Protein AF-A0AAD4BJW8-F1 (afdb_monomer)

InterPro domains:
  IPR045341 Domain of unknown function DUF6532 [PF20149] (2-154)

Solvent-accessible surface area (backbone atoms only — not comparable to full-atom values): 9128 Å² total; per-residue (Å²): 141,92,82,58,69,72,61,51,54,52,51,50,36,55,51,27,40,61,48,50,34,72,73,75,63,59,58,52,63,81,77,54,82,77,60,56,73,70,55,37,53,54,41,24,55,50,30,29,53,47,37,52,56,32,55,50,90,49,27,56,36,19,50,41,61,90,49,81,81,53,79,91,24,71,77,49,20,62,66,54,57,50,51,50,34,64,76,29,50,67,49,88,81,22,60,48,59,74,43,42,77,79,53,55,77,72,49,63,64,57,55,15,48,42,53,34,30,43,50,54,34,45,54,23,29,56,80,13,44,83,47,91,70,79,88,47,65,76,66,51,47,54,48,25,53,49,41,38,52,54,48,52,54,48,50,59,51,50,63,67,70,71,110

pLDDT: mean 84.64, std 11.82, range [38.78, 96.56]

Sequence (163 aa):
VKACVPQLQGQVKTLACEKVKSAYGFMDPQESGDGGPHRQVNMVEANQTLVEALKHKSTFAYLDPRDRSIPNSMYRNPLILKLIKTVWFCDMHADGVRFTRYFSPFLVQVVAFMLMAIECAIDEWSTGTLKKHNFEGKRYSTVYARHLKDLKLWTAFSEQYAR

Structure (mmCIF, N/CA/C/O backbone):
data_AF-A0AAD4BJW8-F1
#
_entry.id   AF-A0AAD4BJW8-F1
#
loop_
_atom_site.group_PDB
_atom_site.id
_atom_site.type_symbol
_atom_site.label_atom_id
_atom_site.label_alt_id
_atom_site.label_comp_id
_atom_site.label_asym_id
_atom_site.label_entity_id
_atom_site.label_seq_id
_atom_site.pdbx_PDB_ins_code
_atom_site.Cartn_x
_atom_site.Cartn_y
_atom_site.Cartn_z
_atom_site.occupancy
_atom_site.B_iso_or_equiv
_atom_site.auth_seq_id
_atom_site.auth_comp_id
_atom_site.auth_asym_id
_atom_site.auth_atom_id
_atom_site.pdbx_PDB_model_num
ATOM 1 N N . VAL A 1 1 ? -1.208 -24.590 -18.560 1.00 40.25 1 VAL A N 1
ATOM 2 C CA . VAL A 1 1 ? -0.806 -23.890 -17.316 1.00 40.25 1 VAL A CA 1
ATOM 3 C C . VAL A 1 1 ? -2.031 -23.183 -16.751 1.00 40.25 1 VAL A C 1
ATOM 5 O O . VAL A 1 1 ? -2.405 -22.135 -17.254 1.00 40.25 1 VAL A O 1
ATOM 8 N N . LYS A 1 2 ? -2.752 -23.818 -15.821 1.00 38.78 2 LYS A N 1
ATOM 9 C CA . LYS A 1 2 ? -4.054 -23.341 -15.315 1.00 38.78 2 LYS A CA 1
ATOM 10 C C . LYS A 1 2 ? -4.104 -23.488 -13.788 1.00 38.78 2 LYS A C 1
ATOM 12 O O . LYS A 1 2 ? -4.954 -24.172 -13.247 1.00 38.78 2 LYS A O 1
ATOM 17 N N . ALA A 1 3 ? -3.121 -22.901 -13.117 1.00 45.25 3 ALA A N 1
ATOM 18 C CA . ALA A 1 3 ? -3.055 -22.736 -11.666 1.00 45.25 3 ALA A CA 1
ATOM 19 C C . ALA A 1 3 ? -2.043 -21.612 -11.405 1.00 45.25 3 ALA A C 1
ATOM 21 O O . ALA A 1 3 ? -0.902 -21.783 -11.817 1.00 45.25 3 ALA A O 1
ATOM 22 N N . CYS A 1 4 ? -2.459 -20.458 -10.861 1.00 50.41 4 CYS A N 1
ATOM 23 C CA . CYS A 1 4 ? -1.555 -19.523 -10.153 1.00 50.41 4 CYS A CA 1
ATOM 24 C C . CYS A 1 4 ? -2.232 -18.224 -9.685 1.00 50.41 4 CYS A C 1
ATOM 26 O O . CYS A 1 4 ? -1.846 -17.674 -8.659 1.00 50.41 4 CYS A O 1
ATOM 28 N N . VAL A 1 5 ? -3.214 -17.686 -10.421 1.00 53.59 5 VAL A N 1
ATOM 29 C CA . VAL A 1 5 ? -3.680 -16.303 -10.169 1.00 53.59 5 VAL A CA 1
ATOM 30 C C . VAL A 1 5 ? -4.412 -16.142 -8.823 1.00 53.59 5 VAL A C 1
ATOM 32 O O . VAL A 1 5 ? -4.059 -15.222 -8.084 1.00 53.59 5 VAL A O 1
ATOM 35 N N . PRO A 1 6 ? -5.357 -17.027 -8.435 1.00 57.84 6 PRO A N 1
ATOM 36 C CA . PRO A 1 6 ? -6.040 -16.902 -7.145 1.00 57.84 6 PRO A CA 1
ATOM 37 C C . PRO A 1 6 ? -5.114 -17.170 -5.950 1.00 57.84 6 PRO A C 1
ATOM 39 O O . PRO A 1 6 ? -5.231 -16.496 -4.928 1.00 57.84 6 PRO A O 1
ATOM 42 N N . GLN A 1 7 ? -4.167 -18.115 -6.077 1.00 70.44 7 GLN A N 1
ATOM 43 C CA . GLN A 1 7 ? -3.215 -18.425 -5.002 1.00 70.44 7 GLN A CA 1
ATOM 44 C C . GLN A 1 7 ? -2.284 -17.244 -4.716 1.00 70.44 7 GLN A C 1
ATOM 46 O O . GLN A 1 7 ? -2.124 -16.853 -3.562 1.00 70.44 7 GLN A O 1
ATOM 51 N N . LEU A 1 8 ? -1.723 -16.636 -5.763 1.00 76.69 8 LEU A N 1
ATOM 52 C CA . LEU A 1 8 ? -0.804 -15.510 -5.635 1.00 76.69 8 LEU A CA 1
ATOM 53 C C . LEU A 1 8 ? -1.488 -14.271 -5.037 1.00 76.69 8 LEU A C 1
ATOM 55 O O . LEU A 1 8 ? -0.936 -13.624 -4.151 1.00 76.69 8 LEU A O 1
ATOM 59 N N . GLN A 1 9 ? -2.708 -13.952 -5.483 1.00 76.62 9 GLN A N 1
ATOM 60 C CA . GLN A 1 9 ? -3.486 -12.835 -4.933 1.00 76.62 9 GLN A CA 1
ATOM 61 C C . GLN A 1 9 ? -3.790 -13.033 -3.445 1.00 76.62 9 GLN A C 1
ATOM 63 O O . GLN A 1 9 ? -3.610 -12.106 -2.655 1.00 76.62 9 GLN A O 1
ATOM 68 N N . GLY A 1 10 ? -4.190 -14.247 -3.056 1.00 80.50 10 GLY A N 1
ATOM 69 C CA . GLY A 1 10 ? -4.414 -14.598 -1.655 1.00 80.50 10 GLY A CA 1
ATOM 70 C C . GLY A 1 10 ? -3.149 -14.458 -0.807 1.00 80.50 10 GLY A C 1
ATOM 71 O O . GLY A 1 10 ? -3.181 -13.801 0.230 1.00 80.50 10 GLY A O 1
ATOM 72 N N . GLN A 1 11 ? -2.021 -15.005 -1.272 1.00 84.25 11 GLN A N 1
ATOM 73 C CA . GLN A 1 11 ? -0.731 -14.920 -0.576 1.00 84.25 11 GLN A CA 1
ATOM 74 C C . GLN A 1 11 ? -0.276 -13.474 -0.367 1.00 84.25 11 GLN A C 1
ATOM 76 O O . GLN A 1 11 ? 0.059 -13.080 0.750 1.00 84.25 11 GLN A O 1
ATOM 81 N N . VAL A 1 12 ? -0.297 -12.671 -1.431 1.00 87.94 12 VAL A N 1
ATOM 82 C CA . VAL A 1 12 ? 0.147 -11.272 -1.396 1.00 87.94 12 VAL A CA 1
ATOM 83 C C . VAL A 1 12 ? -0.729 -10.456 -0.456 1.00 87.94 12 VAL A C 1
ATOM 85 O O . VAL A 1 12 ? -0.213 -9.665 0.329 1.00 87.94 12 VAL A O 1
ATOM 88 N N . LYS A 1 13 ? -2.045 -10.684 -0.483 1.00 86.88 13 LYS A N 1
ATOM 89 C CA . LYS A 1 13 ? -2.972 -10.027 0.433 1.00 86.88 13 LYS A CA 1
ATOM 90 C C . LYS A 1 13 ? -2.689 -10.405 1.887 1.00 86.88 13 LYS A C 1
ATOM 92 O O . LYS A 1 13 ? -2.565 -9.510 2.718 1.00 86.88 13 LYS A O 1
ATOM 97 N N . THR A 1 14 ? -2.566 -11.696 2.200 1.00 88.00 14 THR A N 1
ATOM 98 C CA . THR A 1 14 ? -2.281 -12.156 3.569 1.00 88.00 14 THR A CA 1
ATOM 99 C C . THR A 1 14 ? -0.990 -11.536 4.100 1.00 88.00 14 THR A C 1
ATOM 101 O O . THR A 1 14 ? -0.981 -10.997 5.206 1.00 88.00 14 THR A O 1
ATOM 104 N N . LEU A 1 15 ? 0.068 -11.524 3.284 1.00 90.06 15 LEU A N 1
ATOM 105 C CA . LEU A 1 15 ? 1.332 -10.874 3.627 1.00 90.06 15 LEU A CA 1
ATOM 106 C C . LEU A 1 15 ? 1.166 -9.363 3.825 1.00 90.06 15 LEU A C 1
ATOM 108 O O . LEU A 1 15 ? 1.684 -8.815 4.794 1.00 90.06 15 LEU A O 1
ATOM 112 N N . ALA A 1 16 ? 0.434 -8.678 2.943 1.00 91.50 16 ALA A N 1
ATOM 113 C CA . ALA A 1 16 ? 0.178 -7.248 3.083 1.00 91.50 16 ALA A CA 1
ATOM 114 C C . ALA A 1 16 ? -0.553 -6.937 4.395 1.00 91.50 16 ALA A C 1
ATOM 116 O O . ALA A 1 16 ? -0.109 -6.055 5.123 1.00 91.50 16 ALA A O 1
ATOM 117 N N . CYS A 1 17 ? -1.595 -7.695 4.746 1.00 89.94 17 CYS A N 1
ATOM 118 C CA . CYS A 1 17 ? -2.352 -7.511 5.990 1.00 89.94 17 CYS A CA 1
ATOM 119 C C . CYS A 1 17 ? -1.459 -7.665 7.228 1.00 89.94 17 CYS A C 1
ATOM 121 O O . CYS A 1 17 ? -1.490 -6.819 8.123 1.00 89.94 17 CYS A O 1
ATOM 123 N N . GLU A 1 18 ? -0.610 -8.697 7.246 1.00 88.88 18 GLU A N 1
ATOM 124 C CA . GLU A 1 18 ? 0.359 -8.920 8.323 1.00 88.88 18 GLU A CA 1
ATOM 125 C C . GLU A 1 18 ? 1.340 -7.741 8.452 1.00 88.88 18 GLU A C 1
ATOM 127 O O . GLU A 1 18 ? 1.555 -7.210 9.544 1.00 88.88 18 GLU A O 1
ATOM 132 N N . LYS A 1 19 ? 1.930 -7.291 7.335 1.00 90.94 19 LYS A N 1
ATOM 133 C CA . LYS A 1 19 ? 2.949 -6.232 7.373 1.00 90.94 19 LYS A CA 1
ATOM 134 C C . LYS A 1 19 ? 2.356 -4.853 7.667 1.00 90.94 19 LYS A C 1
ATOM 136 O O . 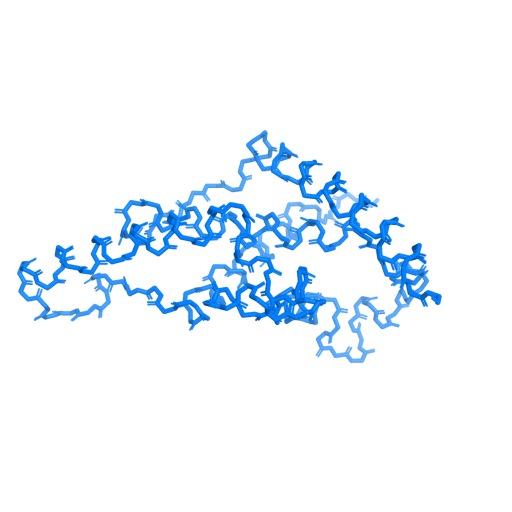LYS A 1 19 ? 2.958 -4.120 8.449 1.00 90.94 19 LYS A O 1
ATOM 141 N N . VAL A 1 20 ? 1.198 -4.513 7.098 1.00 93.69 20 VAL A N 1
ATOM 142 C CA . VAL A 1 20 ? 0.514 -3.214 7.259 1.00 93.69 20 VAL A CA 1
ATOM 143 C C . VAL A 1 20 ? 0.193 -2.930 8.721 1.00 93.69 20 VAL A C 1
ATOM 145 O O . VAL A 1 20 ? 0.456 -1.821 9.185 1.00 93.69 20 VAL A O 1
ATOM 148 N N . LYS A 1 21 ? -0.280 -3.940 9.466 1.00 91.69 21 LYS A N 1
ATOM 149 C CA . LYS A 1 21 ? -0.554 -3.806 10.901 1.00 91.69 21 LYS A CA 1
ATOM 150 C C . LYS A 1 21 ? 0.673 -3.296 11.659 1.00 91.69 21 LYS A C 1
ATOM 152 O O . LYS A 1 21 ? 0.622 -2.243 12.288 1.00 91.69 21 LYS A O 1
ATOM 157 N N . SER A 1 22 ? 1.794 -4.010 11.528 1.00 89.69 22 SER A N 1
ATOM 158 C CA . SER A 1 22 ? 3.051 -3.660 12.204 1.00 89.69 22 SER A CA 1
ATOM 159 C C . SER A 1 22 ? 3.685 -2.359 11.701 1.00 89.69 22 SER A C 1
ATOM 161 O O . SER A 1 22 ? 4.270 -1.621 12.486 1.00 89.69 22 SER A O 1
ATOM 163 N N . ALA A 1 23 ? 3.580 -2.066 10.402 1.00 91.38 23 ALA A N 1
ATOM 164 C CA . ALA A 1 23 ? 4.295 -0.956 9.781 1.00 91.38 23 ALA A CA 1
ATOM 165 C C . ALA A 1 23 ? 3.665 0.405 10.076 1.00 91.38 23 ALA A C 1
ATOM 167 O O . ALA A 1 23 ? 4.386 1.392 10.200 1.00 91.38 23 ALA A O 1
ATOM 168 N N . TYR A 1 24 ? 2.337 0.464 10.186 1.00 91.69 24 TYR A N 1
ATOM 169 C CA . TYR A 1 24 ? 1.627 1.713 10.461 1.00 91.69 24 TYR A CA 1
ATOM 170 C C . TYR A 1 24 ? 1.138 1.827 11.907 1.00 91.69 24 TYR A C 1
ATOM 172 O O . TYR A 1 24 ? 0.800 2.927 12.337 1.00 91.69 24 TYR A O 1
ATOM 180 N N . GLY A 1 25 ? 1.178 0.733 12.675 1.00 90.62 25 GLY A N 1
ATOM 181 C CA . GLY A 1 25 ? 0.818 0.725 14.092 1.00 90.62 25 GLY A CA 1
ATOM 182 C C . GLY A 1 25 ? -0.679 0.557 14.347 1.00 90.62 25 GLY A C 1
ATOM 183 O O . GLY A 1 25 ? -1.184 1.096 15.328 1.00 90.62 25 GLY A O 1
ATOM 184 N N . PHE A 1 26 ? -1.387 -0.176 13.482 1.00 91.56 26 PHE A N 1
ATOM 185 C CA . PHE A 1 26 ? -2.784 -0.529 13.737 1.00 91.56 26 PHE A CA 1
ATOM 186 C C . PHE A 1 26 ? -2.894 -1.386 14.998 1.00 91.56 26 PHE A C 1
ATOM 188 O O . PHE A 1 26 ? -2.173 -2.376 15.159 1.00 91.56 26 PHE A O 1
ATOM 195 N N . MET A 1 27 ? -3.820 -1.020 15.877 1.00 89.00 27 MET A N 1
ATOM 196 C CA . MET A 1 27 ? -4.059 -1.723 17.136 1.00 89.00 27 MET A CA 1
ATOM 197 C C . MET A 1 27 ? -5.366 -2.495 17.051 1.00 89.00 27 MET A C 1
ATOM 199 O O . MET A 1 27 ? -6.387 -1.915 16.704 1.00 89.00 27 MET A O 1
ATOM 203 N N . ASP A 1 28 ? -5.355 -3.788 17.372 1.00 84.81 28 ASP A N 1
ATOM 204 C CA . ASP A 1 28 ? -6.591 -4.564 17.435 1.00 84.81 28 ASP A CA 1
ATOM 205 C C . ASP A 1 28 ? -7.178 -4.490 18.857 1.00 84.81 28 ASP A C 1
ATOM 207 O O . ASP A 1 28 ? -6.541 -4.977 19.805 1.00 84.81 28 ASP A O 1
ATOM 211 N N . PRO A 1 29 ? -8.375 -3.897 19.045 1.00 76.88 29 PRO A N 1
ATOM 212 C CA . PRO A 1 29 ? -9.035 -3.874 20.346 1.00 76.88 29 PRO A CA 1
ATOM 213 C C . PRO A 1 29 ? -9.283 -5.281 20.906 1.00 76.88 29 PRO A C 1
ATOM 215 O O . PRO A 1 29 ? -9.300 -5.445 22.124 1.00 76.88 29 PRO A O 1
ATOM 218 N N . GLN A 1 30 ? -9.429 -6.297 20.042 1.00 71.62 30 GLN A N 1
ATOM 219 C CA . GLN A 1 30 ? -9.683 -7.682 20.454 1.00 71.62 30 GLN A CA 1
ATOM 220 C C . GLN A 1 30 ? -8.438 -8.384 21.010 1.00 71.62 30 GLN A C 1
ATOM 222 O O . GLN A 1 30 ? -8.558 -9.232 21.889 1.00 71.62 30 GLN A O 1
ATOM 227 N N . GLU A 1 31 ? -7.239 -8.019 20.551 1.00 72.38 31 GLU A N 1
ATOM 228 C CA . GLU A 1 31 ? -5.982 -8.580 21.073 1.00 72.38 31 GLU A CA 1
ATOM 229 C C . GLU A 1 31 ? -5.567 -7.955 22.407 1.00 72.38 31 GLU A C 1
ATOM 231 O O . GLU A 1 31 ? -4.755 -8.514 23.139 1.00 72.38 31 GLU A O 1
ATOM 236 N N . SER A 1 32 ? -6.120 -6.787 22.736 1.00 64.00 32 SER A N 1
ATOM 237 C CA . SER A 1 32 ? -5.677 -5.986 23.877 1.00 64.00 32 SER A CA 1
ATOM 238 C C . SER A 1 32 ? -6.225 -6.454 25.231 1.00 64.00 32 SER A C 1
ATOM 240 O O . SER A 1 32 ? -5.889 -5.827 26.232 1.00 64.00 32 SER A O 1
ATOM 242 N N . GLY A 1 33 ? -7.027 -7.530 25.262 1.00 56.69 33 GLY A N 1
ATOM 243 C CA . GLY A 1 33 ? -7.354 -8.397 26.410 1.00 56.69 33 GLY A CA 1
ATOM 244 C C . GLY A 1 33 ? -8.068 -7.796 27.629 1.00 56.69 33 GLY A C 1
ATOM 245 O O . GLY A 1 33 ? -8.806 -8.510 28.294 1.00 56.69 33 GLY A O 1
ATOM 246 N N . ASP A 1 34 ? -7.865 -6.516 27.938 1.00 58.00 34 ASP A N 1
ATOM 247 C CA . ASP A 1 34 ? -8.189 -5.939 29.249 1.00 58.00 34 ASP A CA 1
ATOM 248 C C . ASP A 1 34 ? -8.332 -4.399 29.206 1.00 58.00 34 ASP A C 1
ATOM 250 O O . ASP A 1 34 ? -8.237 -3.679 30.199 1.00 58.00 34 ASP A O 1
ATOM 254 N N . GLY A 1 35 ? -8.511 -3.834 28.009 1.00 61.28 35 GLY A N 1
ATOM 255 C CA . GLY A 1 35 ? -8.785 -2.410 27.849 1.00 61.28 35 GLY A CA 1
ATOM 256 C C . GLY A 1 35 ? -10.253 -2.123 28.136 1.00 61.28 35 GLY A C 1
ATOM 257 O O . GLY A 1 35 ? -11.106 -2.528 27.347 1.00 61.28 35 GLY A O 1
ATOM 258 N N . GLY A 1 36 ? -10.555 -1.403 29.221 1.00 73.44 36 GLY A N 1
ATOM 259 C CA . GLY A 1 36 ? -11.915 -0.928 29.500 1.00 73.44 36 GLY A CA 1
ATOM 260 C C . GLY A 1 36 ? -12.549 -0.190 28.300 1.00 73.44 36 GLY A C 1
ATOM 261 O O . GLY A 1 36 ? -11.824 0.260 27.406 1.00 73.44 36 GLY A O 1
ATOM 262 N N . PRO A 1 37 ? -13.885 -0.018 28.266 1.00 77.38 37 PRO A N 1
ATOM 263 C CA . PRO A 1 37 ? -14.634 0.413 27.075 1.00 77.38 37 PRO A CA 1
ATOM 264 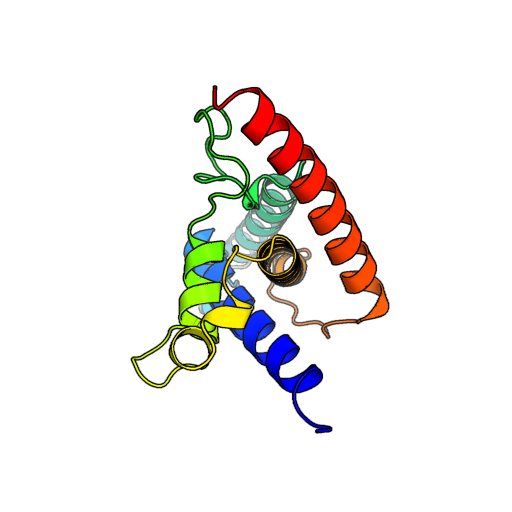C C . PRO A 1 37 ? -14.070 1.667 26.395 1.00 77.38 37 PRO A C 1
ATOM 266 O O . PRO A 1 37 ? -13.982 1.742 25.173 1.00 77.38 37 PRO A O 1
ATOM 269 N N . HIS A 1 38 ? -13.608 2.628 27.196 1.00 79.56 38 HIS A N 1
ATOM 270 C CA . HIS A 1 38 ? -13.037 3.881 26.713 1.00 79.56 38 HIS A CA 1
ATOM 271 C C . HIS A 1 38 ? -11.741 3.688 25.903 1.00 79.56 38 HIS A C 1
ATOM 273 O O . HIS A 1 38 ? -11.542 4.337 24.881 1.00 79.56 38 HIS A O 1
ATOM 279 N N . ARG A 1 39 ? -10.874 2.743 26.297 1.00 80.19 39 ARG A N 1
ATOM 280 C CA . ARG A 1 39 ? -9.634 2.439 25.563 1.00 80.19 39 ARG A CA 1
ATOM 281 C C . ARG A 1 39 ? -9.930 1.828 24.194 1.00 80.19 39 ARG A C 1
ATOM 283 O O . ARG A 1 39 ? -9.238 2.150 23.234 1.00 80.19 39 ARG A O 1
ATOM 290 N N . GLN A 1 40 ? -10.957 0.982 24.100 1.00 80.94 40 GLN A N 1
ATOM 291 C CA . GLN A 1 40 ? -11.365 0.367 22.835 1.00 80.94 40 GLN A CA 1
ATOM 292 C C . GLN A 1 40 ? -11.918 1.407 21.857 1.00 80.94 40 GLN A C 1
ATOM 294 O O . GLN A 1 40 ? -11.528 1.399 20.693 1.00 80.94 40 GLN A O 1
ATOM 299 N N . VAL A 1 41 ? -12.760 2.333 22.332 1.00 84.88 41 VAL A N 1
ATOM 300 C CA . VAL A 1 41 ? -13.279 3.445 21.513 1.00 84.88 41 VAL A CA 1
ATOM 301 C C . VAL A 1 41 ? -12.130 4.296 20.967 1.00 84.88 41 VAL A C 1
ATOM 303 O O . VAL A 1 41 ? -12.037 4.483 19.756 1.00 84.88 41 VAL A O 1
ATOM 306 N N . ASN A 1 42 ? -11.183 4.692 21.823 1.00 88.12 42 ASN A N 1
ATOM 307 C CA . ASN A 1 42 ? -10.025 5.487 21.402 1.00 88.12 42 ASN A CA 1
ATOM 308 C C . ASN A 1 42 ? -9.159 4.755 20.355 1.00 88.12 42 ASN A C 1
ATOM 310 O O . ASN A 1 42 ? -8.648 5.376 19.427 1.00 88.12 42 ASN A O 1
ATOM 314 N N . MET A 1 43 ? -8.998 3.430 20.472 1.00 89.06 43 MET A N 1
ATOM 315 C CA . MET A 1 43 ? -8.275 2.619 19.479 1.00 89.06 43 MET A CA 1
ATOM 316 C C . MET A 1 43 ? -8.998 2.568 18.128 1.00 89.06 43 MET A C 1
ATOM 318 O O . MET A 1 43 ? -8.355 2.675 17.084 1.00 89.06 43 MET A O 1
ATOM 322 N N . VAL A 1 44 ? -10.325 2.422 18.141 1.00 92.12 44 VAL A N 1
ATOM 323 C CA . VAL A 1 44 ? -11.155 2.405 16.929 1.00 92.12 44 VAL A CA 1
ATOM 324 C C . VAL A 1 44 ? -11.050 3.738 16.189 1.00 92.12 44 VAL A C 1
ATOM 326 O O . VAL A 1 44 ? -10.758 3.743 14.993 1.00 92.12 44 VAL A O 1
ATOM 329 N N . GLU A 1 45 ? -11.214 4.857 16.895 1.00 93.19 45 GLU A N 1
ATOM 330 C CA . GLU A 1 45 ? -11.112 6.206 16.323 1.00 93.19 45 GLU A CA 1
ATOM 331 C C . GLU A 1 45 ? -9.704 6.500 15.781 1.00 93.19 45 GLU A C 1
ATOM 333 O O . GLU A 1 45 ? -9.550 7.037 14.677 1.00 93.19 45 GLU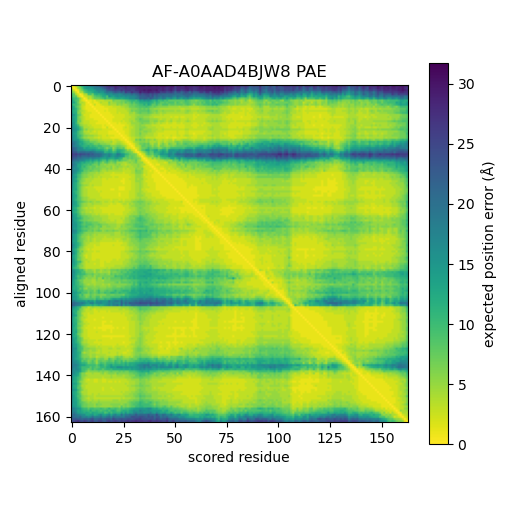 A O 1
ATOM 338 N N . ALA A 1 46 ? -8.659 6.085 16.507 1.00 93.62 46 ALA A N 1
ATOM 339 C CA . ALA A 1 46 ? -7.275 6.230 16.061 1.00 93.62 46 ALA A CA 1
ATOM 340 C C . ALA A 1 46 ? -7.004 5.447 14.766 1.00 93.62 46 ALA A C 1
ATOM 342 O O . ALA A 1 46 ? -6.403 5.981 13.831 1.00 93.62 46 ALA A O 1
ATOM 343 N N . ASN A 1 47 ? -7.480 4.201 14.674 1.00 95.38 47 ASN A N 1
ATOM 344 C CA . ASN A 1 47 ? -7.333 3.383 13.472 1.00 95.38 47 ASN A CA 1
ATOM 345 C C . ASN A 1 47 ? -8.086 3.982 12.274 1.00 95.38 47 ASN A C 1
ATOM 347 O O . ASN A 1 47 ? -7.543 4.005 11.171 1.00 95.38 47 ASN A O 1
ATOM 351 N N . GLN A 1 48 ? -9.308 4.487 12.472 1.00 95.25 48 GLN A N 1
ATOM 352 C CA . GLN A 1 48 ? -10.085 5.142 11.410 1.00 95.25 48 GLN A CA 1
ATOM 353 C C . GLN A 1 48 ? -9.363 6.386 10.879 1.00 95.25 48 GLN A C 1
ATOM 355 O O . GLN A 1 48 ? -9.148 6.510 9.672 1.00 95.25 48 GLN A O 1
ATOM 360 N N . THR A 1 49 ? -8.882 7.240 11.786 1.00 95.94 49 THR A N 1
ATOM 361 C CA . THR A 1 49 ? -8.083 8.428 11.446 1.00 95.94 49 THR A CA 1
ATOM 362 C C . THR A 1 49 ? -6.824 8.045 10.662 1.00 95.94 49 THR A C 1
ATOM 364 O O . THR A 1 49 ? -6.474 8.680 9.664 1.00 95.94 49 THR A O 1
ATOM 367 N N . LEU A 1 50 ? -6.148 6.966 11.070 1.00 95.81 50 LEU A N 1
ATOM 368 C CA . LEU A 1 50 ? -4.963 6.461 10.386 1.00 95.81 50 LEU A CA 1
ATOM 369 C C . LEU A 1 50 ? -5.284 5.951 8.972 1.00 95.81 50 LEU A C 1
ATOM 371 O O . LEU A 1 50 ? -4.532 6.240 8.041 1.00 95.81 50 LEU A O 1
ATOM 375 N N . VAL A 1 51 ? -6.398 5.234 8.782 1.00 96.56 51 VAL A N 1
ATOM 376 C CA . VAL A 1 51 ? -6.857 4.793 7.452 1.00 96.56 51 VAL A CA 1
ATOM 377 C C . VAL A 1 51 ? -7.087 5.992 6.538 1.00 96.56 51 VAL A C 1
ATOM 379 O O . VAL A 1 51 ? -6.593 6.000 5.407 1.00 96.56 51 VAL A O 1
ATOM 382 N N . GLU A 1 52 ? -7.802 7.011 7.012 1.00 95.88 52 GLU A N 1
ATOM 383 C CA . GLU A 1 52 ? -8.074 8.223 6.236 1.00 95.88 52 GLU A CA 1
ATOM 384 C C . GLU A 1 52 ? -6.782 8.943 5.841 1.00 95.88 52 GLU A C 1
ATOM 386 O O . GLU A 1 52 ? -6.582 9.256 4.663 1.00 95.88 52 GLU A O 1
ATOM 391 N N . ALA A 1 53 ? -5.862 9.124 6.794 1.00 95.31 53 ALA A N 1
ATOM 392 C CA . ALA A 1 53 ? -4.570 9.761 6.559 1.00 95.31 53 ALA A CA 1
ATOM 393 C C . ALA A 1 53 ? -3.719 8.995 5.532 1.00 95.31 53 ALA A C 1
ATOM 395 O O . ALA A 1 53 ? -3.190 9.589 4.589 1.00 95.31 53 ALA A O 1
ATOM 396 N N . LEU A 1 54 ? -3.622 7.668 5.670 1.00 96.00 54 LEU A N 1
ATOM 397 C CA . LEU A 1 54 ? -2.857 6.816 4.759 1.00 96.00 54 LEU A CA 1
ATOM 398 C C . LEU A 1 54 ? -3.442 6.821 3.344 1.00 96.00 54 LEU A C 1
ATOM 400 O O . LEU A 1 54 ? -2.687 6.871 2.368 1.00 96.00 54 LEU A O 1
ATOM 404 N N . LYS A 1 55 ? -4.773 6.782 3.214 1.00 94.81 55 LYS A N 1
ATOM 405 C CA . LYS A 1 55 ? -5.457 6.738 1.914 1.00 94.81 55 LYS A CA 1
ATOM 406 C C . LYS A 1 55 ? -5.517 8.091 1.222 1.00 94.81 55 LYS A C 1
ATOM 408 O O . LYS A 1 55 ? -5.528 8.135 -0.012 1.00 94.81 55 LYS A O 1
ATOM 413 N N . HIS A 1 56 ? -5.534 9.193 1.968 1.00 93.94 56 HIS A N 1
ATOM 414 C CA . HIS A 1 56 ? -5.556 10.526 1.386 1.00 93.94 56 HIS A CA 1
ATOM 415 C C . HIS A 1 56 ? -4.349 10.724 0.456 1.00 93.94 56 HIS A C 1
ATOM 417 O O . HIS A 1 56 ? -3.194 10.688 0.883 1.00 93.94 56 HIS A O 1
ATOM 423 N N . LYS A 1 57 ? -4.623 10.912 -0.844 1.00 89.94 57 LYS A N 1
ATOM 424 C CA . LYS A 1 57 ? -3.617 11.031 -1.918 1.00 89.94 57 LYS A CA 1
ATOM 425 C C . LYS A 1 57 ? -2.581 9.889 -1.927 1.00 89.94 57 LYS A C 1
ATOM 427 O O . LYS A 1 57 ? -1.419 10.133 -2.245 1.00 89.94 57 LYS A O 1
ATOM 432 N N . SER A 1 58 ? -2.991 8.671 -1.557 1.00 93.00 58 SER A N 1
ATOM 433 C CA . SER A 1 58 ? -2.120 7.488 -1.477 1.00 93.00 58 SER A CA 1
ATOM 434 C C . SER A 1 58 ? -0.852 7.732 -0.649 1.00 93.00 58 SER A C 1
ATOM 436 O O . SER A 1 58 ? 0.239 7.312 -1.030 1.00 93.00 58 SER A O 1
ATOM 438 N N . THR A 1 59 ? -0.978 8.430 0.483 1.00 94.44 59 THR A N 1
ATOM 439 C CA . THR A 1 59 ? 0.147 8.760 1.375 1.00 94.44 59 THR A CA 1
ATOM 440 C C . THR A 1 59 ? 0.920 7.511 1.816 1.00 94.44 59 THR A C 1
ATOM 442 O O . THR A 1 59 ? 2.145 7.544 1.913 1.00 94.44 59 THR A O 1
ATOM 445 N N . PHE A 1 60 ? 0.244 6.367 1.952 1.00 95.31 60 PHE A N 1
ATOM 446 C CA . PHE A 1 60 ? 0.888 5.078 2.210 1.00 95.31 60 PHE A CA 1
ATOM 447 C C . PHE A 1 60 ? 1.952 4.682 1.169 1.00 95.31 60 PHE A C 1
ATOM 449 O O . PHE A 1 60 ? 2.820 3.878 1.479 1.00 95.31 60 PHE A O 1
ATOM 456 N N . ALA A 1 61 ? 1.918 5.205 -0.059 1.00 94.69 61 ALA A N 1
ATOM 457 C CA . ALA A 1 61 ? 2.881 4.864 -1.105 1.00 94.69 61 ALA A CA 1
ATOM 458 C C . ALA A 1 61 ? 4.250 5.548 -0.923 1.00 94.69 61 ALA A C 1
ATOM 460 O O . ALA A 1 61 ? 5.218 5.160 -1.581 1.00 94.69 61 ALA A O 1
ATOM 461 N N . TYR A 1 62 ? 4.342 6.565 -0.064 1.00 94.31 62 TYR A N 1
ATOM 462 C CA . TYR A 1 62 ? 5.562 7.335 0.170 1.00 94.31 62 TYR A CA 1
ATOM 463 C C . TYR A 1 62 ? 6.564 6.565 1.045 1.00 94.31 62 TYR A C 1
ATOM 465 O O . TYR A 1 62 ? 6.185 5.652 1.781 1.00 94.31 62 TYR A O 1
ATOM 473 N N . LEU A 1 63 ? 7.846 6.937 0.948 1.00 93.00 63 LEU A N 1
ATOM 474 C CA . LEU A 1 63 ? 8.940 6.386 1.758 1.00 93.00 63 LEU A CA 1
ATOM 475 C C . LEU A 1 63 ? 8.606 6.435 3.253 1.00 93.00 63 LEU A C 1
ATOM 477 O O . LEU A 1 63 ? 8.687 5.411 3.927 1.00 93.00 63 LEU A O 1
ATOM 481 N N . ASP A 1 64 ? 8.185 7.610 3.721 1.00 91.44 64 ASP A N 1
ATOM 482 C CA . ASP A 1 64 ? 7.587 7.808 5.032 1.00 91.44 64 ASP A CA 1
ATOM 483 C C . ASP A 1 64 ? 6.168 8.377 4.850 1.00 91.44 64 ASP A C 1
ATOM 485 O O . ASP A 1 64 ? 6.008 9.510 4.392 1.00 91.44 64 ASP A O 1
ATOM 489 N N . PRO A 1 65 ? 5.109 7.622 5.187 1.00 90.62 65 PRO A N 1
ATOM 490 C CA . PRO A 1 65 ? 3.743 8.138 5.156 1.00 90.62 65 PRO A CA 1
ATOM 491 C C . PRO A 1 65 ? 3.495 9.309 6.121 1.00 90.62 65 PRO A C 1
ATOM 493 O O . PRO A 1 65 ? 2.488 9.997 5.984 1.00 90.62 65 PRO A O 1
ATOM 496 N N . ARG A 1 66 ? 4.369 9.535 7.108 1.00 88.69 66 ARG A N 1
ATOM 497 C CA . ARG A 1 66 ? 4.267 10.654 8.058 1.00 88.69 66 ARG A CA 1
ATOM 498 C C . ARG A 1 66 ? 4.918 11.928 7.527 1.00 88.69 66 ARG A C 1
ATOM 500 O O . ARG A 1 66 ? 4.528 13.012 7.949 1.00 88.69 66 ARG A O 1
ATOM 507 N N . ASP A 1 67 ? 5.849 11.806 6.580 1.00 87.94 67 ASP A N 1
ATOM 508 C CA . ASP A 1 67 ? 6.544 12.935 5.968 1.00 87.94 67 ASP A CA 1
ATOM 509 C C . ASP A 1 67 ? 6.614 12.804 4.438 1.00 87.94 67 ASP A C 1
ATOM 511 O O . ASP A 1 67 ? 7.473 12.146 3.849 1.00 87.94 67 ASP A O 1
ATOM 515 N N . ARG A 1 68 ? 5.696 13.510 3.774 1.00 86.12 68 ARG A N 1
ATOM 516 C CA . ARG A 1 68 ? 5.612 13.577 2.309 1.00 86.12 68 ARG A CA 1
ATOM 517 C C . ARG A 1 68 ? 6.514 14.644 1.691 1.00 86.12 68 ARG A C 1
ATOM 519 O O . ARG A 1 68 ? 6.536 14.757 0.466 1.00 86.12 68 ARG A O 1
ATOM 526 N N . SER A 1 69 ? 7.193 15.451 2.507 1.00 87.06 69 SER A N 1
ATOM 527 C CA . SER A 1 69 ? 8.080 16.515 2.025 1.00 87.06 69 SER A CA 1
ATOM 528 C C . SER A 1 69 ? 9.418 15.969 1.527 1.00 87.06 69 SER A C 1
ATOM 530 O O . SER A 1 69 ? 10.095 16.634 0.743 1.00 87.06 69 SER A O 1
ATOM 532 N N . ILE A 1 70 ? 9.760 14.734 1.916 1.00 88.62 70 ILE A N 1
ATOM 533 C CA . ILE A 1 70 ? 10.981 14.050 1.495 1.00 88.62 70 ILE A CA 1
ATOM 534 C C . ILE A 1 70 ? 11.030 13.994 -0.043 1.00 88.62 70 ILE A C 1
ATOM 536 O O . ILE A 1 70 ? 10.155 13.373 -0.665 1.00 88.62 70 ILE A O 1
ATOM 540 N N . PRO A 1 71 ? 12.047 14.592 -0.688 1.00 85.25 71 PRO A N 1
ATOM 541 C CA . PRO A 1 71 ? 12.195 14.541 -2.137 1.00 85.25 71 PRO A CA 1
ATOM 542 C C . PRO A 1 71 ? 12.302 13.100 -2.648 1.00 85.25 71 PRO A C 1
ATOM 544 O O . PRO A 1 71 ? 12.893 12.237 -2.001 1.00 85.25 71 PRO A O 1
ATOM 547 N N . ASN A 1 72 ? 11.748 12.829 -3.833 1.00 84.06 72 ASN A N 1
ATOM 548 C CA . ASN A 1 72 ? 11.813 11.515 -4.491 1.00 84.06 72 ASN A CA 1
ATOM 549 C C . ASN A 1 72 ? 11.257 10.333 -3.668 1.00 84.06 72 ASN A C 1
ATOM 551 O O . ASN A 1 72 ? 11.612 9.185 -3.931 1.00 84.06 72 ASN A O 1
ATOM 555 N N . SER A 1 73 ? 10.374 10.587 -2.699 1.00 89.44 73 SER A N 1
ATOM 556 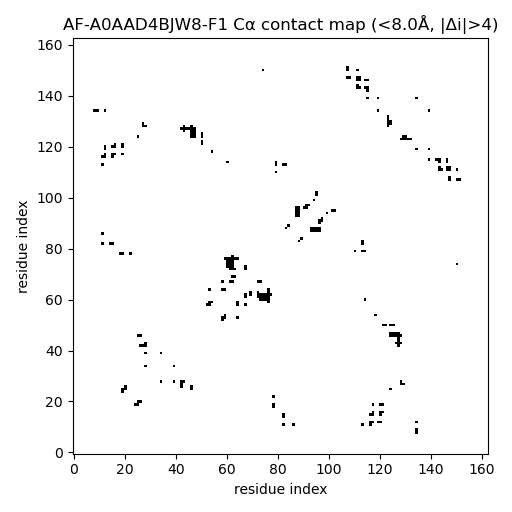C CA . SER A 1 73 ? 9.847 9.574 -1.771 1.00 89.44 73 SER A CA 1
ATOM 557 C C . SER A 1 73 ? 8.618 8.808 -2.272 1.00 89.44 73 SER A C 1
ATOM 559 O O . SER A 1 73 ? 8.315 7.734 -1.751 1.00 89.44 73 SER A O 1
ATOM 561 N N . MET A 1 74 ? 7.897 9.325 -3.270 1.00 90.06 74 MET A N 1
ATOM 562 C CA . MET A 1 74 ? 6.683 8.690 -3.791 1.00 90.06 74 MET A CA 1
ATOM 563 C C . MET A 1 74 ? 6.982 7.297 -4.374 1.00 90.06 74 MET A C 1
ATOM 565 O O . MET A 1 74 ? 7.988 7.107 -5.053 1.00 90.06 74 MET A O 1
ATOM 569 N N . TYR A 1 75 ? 6.112 6.322 -4.093 1.00 90.88 75 TYR A N 1
ATOM 570 C CA . TYR A 1 75 ? 6.238 4.905 -4.479 1.00 90.88 75 TYR A CA 1
ATOM 571 C C . TYR A 1 75 ? 7.464 4.164 -3.924 1.00 90.88 75 TYR A C 1
ATOM 573 O O . TYR A 1 75 ? 7.763 3.050 -4.359 1.00 90.88 75 TYR A O 1
ATOM 581 N N . ARG A 1 76 ? 8.153 4.740 -2.933 1.00 90.38 76 ARG A N 1
ATOM 582 C CA . ARG A 1 76 ? 9.314 4.129 -2.269 1.00 90.38 76 ARG A CA 1
ATOM 583 C C . ARG A 1 76 ? 9.001 3.552 -0.893 1.00 90.38 76 ARG A C 1
ATOM 585 O O . ARG A 1 76 ? 9.930 3.306 -0.127 1.00 90.38 76 ARG A O 1
ATOM 592 N N . ASN A 1 77 ? 7.728 3.317 -0.567 1.00 93.75 77 ASN A N 1
ATOM 593 C CA . ASN A 1 77 ? 7.382 2.682 0.702 1.00 93.75 77 ASN A CA 1
ATOM 594 C C . ASN A 1 77 ? 8.142 1.339 0.862 1.00 93.75 77 ASN A C 1
ATOM 596 O O . ASN A 1 77 ? 8.010 0.463 -0.004 1.00 93.75 77 ASN A O 1
ATOM 600 N N . PRO A 1 78 ? 8.887 1.124 1.966 1.00 93.12 78 PRO A N 1
ATOM 601 C CA . PRO A 1 78 ? 9.628 -0.115 2.211 1.00 93.12 78 PRO A CA 1
ATOM 602 C C . PRO A 1 78 ? 8.779 -1.394 2.153 1.00 93.12 78 PRO A C 1
ATOM 604 O O . PRO A 1 78 ? 9.295 -2.460 1.810 1.00 93.12 78 PRO A O 1
ATOM 607 N N . LEU A 1 79 ? 7.476 -1.307 2.445 1.00 93.00 79 LEU A N 1
ATOM 608 C CA . LEU A 1 79 ? 6.533 -2.419 2.328 1.00 93.00 79 LEU A CA 1
ATOM 609 C C . LEU A 1 79 ? 6.447 -2.968 0.907 1.00 93.00 79 LEU A C 1
ATOM 611 O O . LEU A 1 79 ? 6.355 -4.181 0.749 1.00 93.00 79 LEU A O 1
ATOM 615 N N . ILE A 1 80 ? 6.525 -2.116 -0.118 1.00 92.62 80 ILE A N 1
ATOM 616 C CA . ILE A 1 80 ? 6.461 -2.542 -1.522 1.00 92.62 80 ILE A CA 1
ATOM 617 C C . ILE A 1 80 ? 7.617 -3.501 -1.809 1.00 92.62 80 ILE A C 1
ATOM 619 O O . ILE A 1 80 ? 7.407 -4.624 -2.268 1.00 92.62 80 ILE A O 1
ATOM 623 N N . LEU A 1 81 ? 8.843 -3.087 -1.475 1.00 89.75 81 LEU A N 1
ATOM 624 C CA . LEU A 1 81 ? 10.029 -3.914 -1.677 1.00 89.75 81 LEU A CA 1
ATOM 625 C C . LEU A 1 81 ? 9.993 -5.169 -0.802 1.00 89.75 81 LEU A C 1
ATOM 627 O O . LEU A 1 81 ? 10.368 -6.244 -1.266 1.00 89.75 81 LEU A O 1
ATOM 631 N N . LYS A 1 82 ? 9.535 -5.050 0.449 1.00 91.31 82 LYS A N 1
ATOM 632 C CA . LYS A 1 82 ? 9.415 -6.186 1.369 1.00 91.31 82 LYS A CA 1
ATOM 633 C C . LYS A 1 82 ? 8.464 -7.247 0.817 1.00 91.31 82 LYS A C 1
ATOM 635 O O . LYS A 1 82 ? 8.836 -8.414 0.795 1.00 91.31 82 LYS A O 1
ATOM 640 N N . LEU A 1 83 ? 7.295 -6.849 0.313 1.00 91.50 83 LEU A N 1
ATOM 641 C CA . LEU A 1 83 ? 6.335 -7.767 -0.300 1.00 91.50 83 LEU A CA 1
ATOM 642 C C . LEU A 1 83 ? 6.918 -8.439 -1.543 1.00 91.50 83 LEU A C 1
ATOM 644 O O . LEU A 1 83 ? 6.838 -9.657 -1.667 1.00 91.50 83 LEU A O 1
ATOM 648 N N . ILE A 1 84 ? 7.565 -7.679 -2.429 1.00 89.44 84 ILE A N 1
ATOM 649 C CA . ILE A 1 84 ? 8.165 -8.247 -3.644 1.00 89.44 84 ILE A CA 1
ATOM 650 C C . ILE A 1 84 ? 9.260 -9.254 -3.295 1.00 89.44 84 ILE A C 1
ATOM 652 O O . ILE A 1 84 ? 9.292 -10.343 -3.867 1.00 89.44 84 ILE A O 1
ATOM 656 N N . LYS A 1 85 ? 10.122 -8.919 -2.329 1.00 88.50 85 LYS A N 1
ATOM 657 C CA . LYS A 1 85 ? 11.161 -9.830 -1.848 1.00 88.50 85 LYS A CA 1
ATOM 658 C C . LYS A 1 85 ? 10.564 -11.108 -1.277 1.00 88.50 85 LYS A C 1
ATOM 660 O O . LYS A 1 85 ? 10.990 -12.186 -1.660 1.00 88.50 85 LYS A O 1
ATOM 665 N N . THR A 1 86 ? 9.558 -11.006 -0.412 1.00 88.50 86 THR A N 1
ATOM 666 C CA . THR A 1 86 ? 8.937 -12.188 0.197 1.00 88.50 86 THR A CA 1
ATOM 667 C C . THR A 1 86 ? 8.223 -13.071 -0.827 1.00 88.50 86 THR A C 1
ATOM 669 O O . THR A 1 86 ? 8.265 -14.286 -0.691 1.00 88.50 86 THR A O 1
ATOM 672 N N . VAL A 1 87 ? 7.588 -12.486 -1.845 1.00 87.31 87 VAL A N 1
ATOM 673 C CA . VAL A 1 87 ? 6.783 -13.245 -2.815 1.00 87.31 87 VAL A CA 1
ATOM 674 C C . VAL A 1 87 ? 7.640 -13.861 -3.922 1.00 87.31 87 VAL A C 1
ATOM 676 O O . VAL A 1 87 ? 7.385 -14.994 -4.315 1.00 87.31 87 VAL A O 1
ATOM 679 N N . TRP A 1 88 ? 8.649 -13.146 -4.429 1.00 86.00 88 TRP A N 1
ATOM 680 C CA . TRP A 1 88 ? 9.401 -13.584 -5.615 1.00 86.00 88 TRP A CA 1
ATOM 681 C C . TRP A 1 88 ? 10.911 -13.723 -5.417 1.00 86.00 88 TRP A C 1
ATOM 683 O O . TRP A 1 88 ? 11.563 -14.290 -6.285 1.00 86.00 88 TRP A O 1
ATOM 693 N N . PHE A 1 89 ? 11.490 -13.256 -4.310 1.00 86.19 89 PHE A N 1
ATOM 694 C CA . PHE A 1 89 ? 12.942 -13.297 -4.078 1.00 86.19 89 PHE A CA 1
ATOM 695 C C . PHE A 1 89 ? 13.284 -13.785 -2.661 1.00 86.19 89 PHE A C 1
ATOM 697 O O . PHE A 1 89 ? 14.170 -13.233 -2.008 1.00 86.19 89 PHE A O 1
ATOM 704 N N . CYS A 1 90 ? 12.546 -14.779 -2.155 1.00 85.25 90 CYS A N 1
ATOM 705 C CA . CYS A 1 90 ? 12.719 -15.284 -0.792 1.00 85.25 90 CYS A CA 1
ATOM 706 C C . CYS A 1 90 ? 14.039 -16.043 -0.591 1.00 85.25 90 CYS A C 1
ATOM 708 O O . CYS A 1 90 ? 14.594 -16.007 0.504 1.00 85.25 90 CYS A O 1
ATOM 710 N N . ASP A 1 91 ? 14.552 -16.689 -1.639 1.00 86.25 91 ASP A N 1
ATOM 711 C CA . ASP A 1 91 ? 15.787 -17.470 -1.629 1.00 86.25 91 ASP A CA 1
ATOM 712 C C . ASP A 1 91 ? 16.382 -17.598 -3.050 1.00 86.25 91 ASP A C 1
ATOM 714 O O . ASP A 1 91 ? 15.875 -17.020 -4.014 1.00 86.25 91 ASP A O 1
ATOM 718 N N . MET A 1 92 ? 17.480 -18.352 -3.185 1.00 83.50 92 MET A N 1
ATOM 719 C CA . MET A 1 92 ? 18.199 -18.551 -4.455 1.00 83.50 92 MET A CA 1
ATOM 720 C C . MET A 1 92 ? 17.432 -19.397 -5.487 1.00 83.50 92 MET A C 1
ATOM 722 O O . MET A 1 92 ? 17.799 -19.416 -6.662 1.00 83.50 92 MET A O 1
ATOM 726 N N . HIS A 1 93 ? 16.381 -20.098 -5.071 1.00 81.69 93 HIS A N 1
ATOM 727 C CA . HIS A 1 93 ? 15.511 -20.906 -5.921 1.00 81.69 93 HIS A CA 1
ATOM 728 C C . HIS A 1 93 ? 14.163 -20.229 -6.197 1.00 81.69 93 HIS A C 1
ATOM 730 O O . HIS A 1 93 ? 13.342 -20.789 -6.927 1.00 81.69 93 HIS A O 1
ATOM 736 N N . ALA A 1 94 ? 13.943 -19.028 -5.662 1.00 84.00 94 ALA A N 1
ATOM 737 C CA . ALA A 1 94 ? 12.719 -18.273 -5.854 1.00 84.00 94 ALA A CA 1
ATOM 738 C C . ALA A 1 94 ? 12.487 -17.906 -7.329 1.00 84.00 94 ALA A C 1
ATOM 740 O O . ALA A 1 94 ? 13.423 -17.753 -8.124 1.00 84.00 94 ALA A O 1
ATOM 741 N N . ASP A 1 95 ? 11.217 -17.717 -7.691 1.00 84.69 95 ASP A N 1
ATOM 742 C CA . ASP A 1 95 ? 10.805 -17.462 -9.073 1.00 84.69 95 ASP A CA 1
ATOM 743 C C . ASP A 1 95 ? 11.488 -16.231 -9.678 1.00 84.69 95 ASP A C 1
ATOM 745 O O . ASP A 1 95 ? 11.912 -16.266 -10.829 1.00 84.69 95 ASP A O 1
ATOM 749 N N . GLY A 1 96 ? 11.675 -15.161 -8.907 1.00 81.88 96 GLY A N 1
ATOM 750 C CA . GLY A 1 96 ? 12.372 -13.955 -9.352 1.00 81.88 96 GLY A CA 1
ATOM 751 C C . GLY A 1 96 ? 13.848 -14.181 -9.688 1.00 81.88 96 GLY A C 1
ATOM 752 O O . GLY A 1 96 ? 14.382 -13.500 -10.563 1.00 81.88 96 GLY A O 1
ATOM 753 N N . VAL A 1 97 ? 14.493 -15.167 -9.055 1.00 83.88 97 VAL A N 1
ATOM 754 C CA . VAL A 1 97 ? 15.887 -15.558 -9.328 1.00 83.88 97 VAL A CA 1
ATOM 755 C C . VAL A 1 97 ? 15.967 -16.517 -10.516 1.00 83.88 97 VAL A C 1
ATOM 757 O O . VAL A 1 97 ? 16.853 -16.396 -11.357 1.00 83.88 97 VAL A O 1
ATOM 760 N N . ARG A 1 98 ? 15.020 -17.452 -10.638 1.00 85.56 98 ARG A N 1
ATOM 761 C CA . ARG A 1 98 ? 14.988 -18.424 -11.747 1.00 85.56 98 ARG A CA 1
ATOM 762 C C . ARG A 1 98 ? 14.516 -17.813 -13.063 1.00 85.56 98 ARG A C 1
ATOM 764 O O . ARG A 1 98 ? 14.939 -18.238 -14.135 1.00 85.56 98 ARG A O 1
ATOM 771 N N . PHE A 1 99 ? 13.634 -16.823 -12.987 1.00 83.38 99 PHE A N 1
ATOM 772 C CA . PHE A 1 99 ? 12.923 -16.242 -14.120 1.00 83.38 99 PHE A CA 1
ATOM 773 C C . PHE A 1 99 ? 13.234 -14.747 -14.287 1.00 83.38 99 PHE A C 1
ATOM 775 O O . PHE A 1 99 ? 12.355 -13.966 -14.648 1.00 83.38 99 PHE A O 1
ATOM 782 N N . THR A 1 100 ? 14.493 -14.344 -14.078 1.00 80.44 100 THR A N 1
ATOM 783 C CA . THR A 1 100 ? 14.966 -12.941 -14.121 1.00 80.44 100 THR A CA 1
ATOM 784 C C . THR A 1 100 ? 14.488 -12.149 -15.338 1.00 80.44 100 THR A C 1
ATOM 786 O O . THR A 1 100 ? 14.125 -10.981 -15.205 1.00 80.44 100 THR A O 1
ATOM 789 N N . ARG A 1 101 ? 14.400 -12.787 -16.514 1.00 81.56 101 ARG A N 1
ATOM 790 C CA . ARG A 1 101 ? 13.908 -12.166 -17.759 1.00 81.56 101 ARG A CA 1
ATOM 791 C C . ARG A 1 101 ? 12.488 -11.592 -17.670 1.00 81.56 101 ARG A C 1
ATOM 793 O O . ARG A 1 101 ? 12.135 -10.745 -18.474 1.00 81.56 101 ARG A O 1
ATOM 800 N N . TYR A 1 102 ? 11.664 -12.069 -16.735 1.00 76.75 102 TYR A N 1
ATOM 801 C CA . TYR A 1 102 ? 10.297 -11.577 -16.530 1.00 76.75 102 TYR A CA 1
ATOM 802 C C . TYR A 1 102 ? 10.218 -10.456 -15.487 1.00 76.75 102 TYR A C 1
ATOM 804 O O . TYR A 1 102 ? 9.179 -9.813 -15.364 1.00 76.75 102 TYR A O 1
ATOM 812 N N . PHE A 1 103 ? 11.303 -10.211 -14.749 1.00 73.25 103 PHE A N 1
ATOM 813 C CA . PHE A 1 103 ? 11.397 -9.178 -13.715 1.00 73.25 103 PHE A CA 1
ATOM 814 C C . PHE A 1 103 ? 12.333 -8.023 -14.111 1.00 73.25 103 PHE A C 1
ATOM 816 O O . PHE A 1 103 ? 12.520 -7.102 -13.317 1.00 73.25 103 PHE A O 1
ATOM 823 N N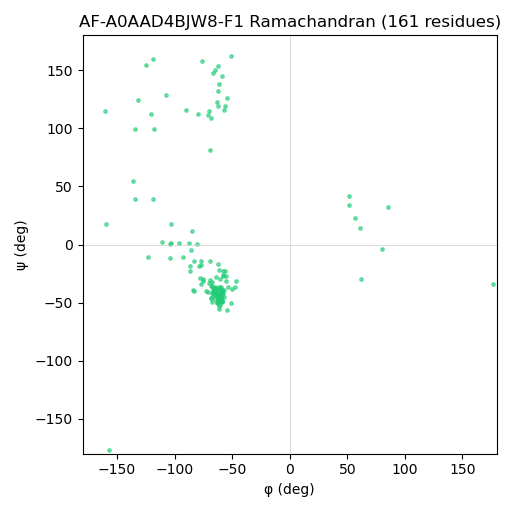 . SER A 1 104 ? 12.902 -8.048 -15.324 1.00 68.94 104 SER A N 1
ATOM 824 C CA . SER A 1 104 ? 13.788 -7.010 -15.857 1.00 68.94 104 SER A CA 1
ATOM 825 C C . SER A 1 104 ? 13.372 -6.592 -17.279 1.00 68.94 104 SER A C 1
ATOM 827 O O . SER A 1 104 ? 13.313 -7.461 -18.152 1.00 68.94 104 SER A O 1
ATOM 829 N N . PRO A 1 105 ? 13.110 -5.296 -17.544 1.00 64.19 105 PRO A N 1
ATOM 830 C CA . PRO A 1 105 ? 13.059 -4.194 -16.580 1.00 64.19 105 PRO A CA 1
ATOM 831 C C . PRO A 1 105 ? 11.907 -4.363 -15.580 1.00 64.19 105 PRO A C 1
ATOM 833 O O . PRO A 1 105 ? 10.887 -4.987 -15.877 1.00 64.19 105 PRO A O 1
ATOM 836 N N . PHE A 1 106 ? 12.094 -3.836 -14.367 1.00 64.75 106 PHE A N 1
ATOM 837 C CA . PHE A 1 106 ? 11.168 -4.067 -13.262 1.00 64.75 106 PHE A CA 1
ATOM 838 C C . PHE A 1 106 ? 9.783 -3.506 -13.581 1.00 64.75 106 PHE A C 1
ATOM 840 O O . PHE A 1 106 ? 9.602 -2.314 -13.829 1.00 64.75 106 PHE A O 1
ATOM 847 N N . LEU A 1 107 ? 8.802 -4.401 -13.601 1.00 78.88 107 LEU A N 1
ATOM 848 C CA . LEU A 1 107 ? 7.483 -4.126 -14.139 1.00 78.88 107 LEU A CA 1
ATOM 849 C C . LEU A 1 107 ? 6.730 -3.147 -13.228 1.00 78.88 107 LEU A C 1
ATOM 851 O O . LEU A 1 107 ? 6.346 -3.493 -12.110 1.00 78.88 107 LEU A O 1
ATOM 855 N N . VAL A 1 108 ? 6.438 -1.946 -13.734 1.00 87.75 108 VAL A N 1
ATOM 856 C CA . VAL A 1 108 ? 5.519 -0.961 -13.124 1.00 87.75 108 VAL A CA 1
ATOM 857 C C . VAL A 1 108 ? 4.203 -1.623 -12.677 1.00 87.75 108 VAL A C 1
ATOM 859 O O . VAL A 1 108 ? 3.606 -1.267 -11.662 1.00 87.75 108 VAL A O 1
ATOM 862 N N . GLN A 1 109 ? 3.786 -2.659 -13.403 1.00 88.06 109 GLN A N 1
ATOM 863 C CA . GLN A 1 109 ? 2.646 -3.520 -13.115 1.00 88.06 109 GLN A CA 1
ATOM 864 C C . GLN A 1 109 ? 2.749 -4.220 -11.754 1.00 88.06 109 GLN A C 1
ATOM 866 O O . GLN A 1 109 ? 1.740 -4.328 -11.062 1.00 88.06 109 GLN A O 1
ATOM 871 N N . VAL A 1 110 ? 3.934 -4.691 -11.361 1.00 89.31 110 VAL A N 1
ATOM 872 C CA . VAL A 1 110 ? 4.154 -5.373 -10.076 1.00 89.31 110 VAL A CA 1
ATOM 873 C C . VAL A 1 110 ? 4.068 -4.372 -8.927 1.00 89.31 110 VAL A C 1
ATOM 875 O O . VAL A 1 110 ? 3.421 -4.654 -7.921 1.00 89.31 110 VAL A O 1
ATOM 878 N N . VAL A 1 111 ? 4.636 -3.175 -9.092 1.00 91.38 111 VAL A N 1
ATOM 879 C CA . VAL A 1 111 ? 4.518 -2.102 -8.090 1.00 91.38 111 VAL A CA 1
ATOM 880 C C . VAL A 1 111 ? 3.054 -1.690 -7.919 1.00 91.38 111 VAL A C 1
ATOM 882 O O . VAL A 1 111 ? 2.565 -1.643 -6.793 1.00 91.38 111 VAL A O 1
ATOM 885 N N . ALA A 1 112 ? 2.321 -1.488 -9.018 1.00 93.12 112 ALA A N 1
ATOM 886 C CA . ALA A 1 112 ? 0.890 -1.175 -8.980 1.00 93.12 112 ALA A CA 1
ATOM 887 C C . ALA A 1 112 ? 0.072 -2.263 -8.266 1.00 93.12 112 ALA A C 1
ATOM 889 O O . ALA A 1 112 ? -0.847 -1.967 -7.502 1.00 93.12 112 ALA A O 1
ATOM 890 N N . PHE A 1 113 ? 0.424 -3.530 -8.491 1.00 91.38 113 PHE A N 1
ATOM 891 C CA . PHE A 1 113 ? -0.208 -4.665 -7.830 1.00 91.38 113 PHE A CA 1
ATOM 892 C C . PHE A 1 113 ? 0.056 -4.666 -6.318 1.00 91.38 113 PHE A C 1
ATOM 894 O O . PHE A 1 113 ? -0.876 -4.864 -5.540 1.00 91.38 113 PHE A O 1
ATOM 901 N N . MET A 1 114 ? 1.284 -4.358 -5.894 1.00 93.56 114 MET A N 1
ATOM 902 C CA . MET A 1 114 ? 1.631 -4.248 -4.475 1.00 93.56 114 MET A CA 1
ATOM 903 C C . MET A 1 114 ? 0.955 -3.070 -3.784 1.00 93.56 114 MET A C 1
ATOM 905 O O . MET A 1 114 ? 0.448 -3.231 -2.679 1.00 93.56 114 MET A O 1
ATOM 909 N N . LEU A 1 115 ? 0.882 -1.908 -4.435 1.00 94.81 115 LEU A N 1
ATOM 910 C CA . LEU A 1 115 ? 0.152 -0.752 -3.906 1.00 94.81 115 LEU A CA 1
ATOM 911 C C . LEU A 1 115 ? -1.322 -1.075 -3.680 1.00 94.81 115 LEU A C 1
ATOM 913 O O . LEU A 1 115 ? -1.875 -0.753 -2.633 1.00 94.81 115 LEU A O 1
ATOM 917 N N . MET A 1 116 ? -1.944 -1.758 -4.639 1.00 94.25 116 MET A N 1
ATOM 918 C CA . MET A 1 116 ? -3.327 -2.195 -4.520 1.00 94.25 116 MET A CA 1
ATOM 919 C C . MET A 1 116 ? -3.512 -3.217 -3.387 1.00 94.25 116 MET A C 1
ATOM 921 O O . MET A 1 116 ? -4.490 -3.121 -2.648 1.00 94.25 116 MET A O 1
ATOM 925 N N . ALA A 1 117 ? -2.573 -4.149 -3.194 1.00 93.38 117 ALA A N 1
ATOM 926 C CA . ALA A 1 117 ? -2.623 -5.093 -2.079 1.00 93.38 117 ALA A CA 1
ATOM 927 C C . ALA A 1 117 ? -2.453 -4.407 -0.712 1.00 93.38 117 ALA A C 1
ATOM 929 O O . ALA A 1 117 ? -3.163 -4.749 0.232 1.00 93.38 117 ALA A O 1
ATOM 930 N N . ILE A 1 118 ? -1.559 -3.417 -0.611 1.00 95.12 118 ILE A N 1
ATOM 931 C CA . ILE A 1 118 ? -1.388 -2.594 0.595 1.00 95.12 118 ILE A CA 1
ATOM 932 C C . ILE A 1 118 ? -2.666 -1.797 0.876 1.00 95.12 118 ILE A C 1
ATOM 934 O O . ILE A 1 118 ? -3.141 -1.791 2.006 1.00 95.12 118 ILE A O 1
ATOM 938 N N . GLU A 1 119 ? -3.269 -1.175 -0.139 1.00 95.12 119 GLU A N 1
ATOM 939 C CA . GLU A 1 119 ? -4.529 -0.444 0.029 1.00 95.12 119 GLU A CA 1
ATOM 940 C C . GLU A 1 119 ? -5.684 -1.366 0.437 1.00 95.12 119 GLU A C 1
ATOM 942 O O . GLU A 1 119 ? -6.480 -1.007 1.299 1.00 95.12 119 GLU A O 1
ATOM 947 N N . CYS A 1 120 ? -5.741 -2.581 -0.115 1.00 93.12 120 CYS A N 1
ATOM 948 C CA . CYS A 1 120 ? -6.687 -3.613 0.305 1.00 93.12 120 CYS A CA 1
ATOM 949 C C . CYS A 1 120 ? -6.509 -3.987 1.782 1.00 93.12 120 CYS A C 1
ATOM 951 O O . CYS A 1 120 ? -7.489 -4.072 2.515 1.00 93.12 120 CYS A O 1
ATOM 953 N N . ALA A 1 121 ? -5.264 -4.150 2.233 1.00 93.69 121 ALA A N 1
ATOM 954 C CA . ALA A 1 121 ? -4.951 -4.416 3.632 1.00 93.69 121 ALA A CA 1
ATOM 955 C C . ALA A 1 121 ? -5.312 -3.237 4.552 1.00 93.69 121 ALA A C 1
ATOM 957 O O . ALA A 1 121 ? -5.815 -3.459 5.646 1.00 93.69 121 ALA A O 1
ATOM 958 N N . ILE A 1 122 ? -5.101 -1.990 4.117 1.00 95.00 122 ILE A N 1
ATOM 959 C CA . ILE A 1 122 ? -5.528 -0.791 4.859 1.00 95.00 122 ILE A CA 1
ATOM 960 C C . ILE A 1 122 ? -7.062 -0.725 4.942 1.00 95.00 122 ILE A C 1
ATOM 962 O O . ILE A 1 122 ? -7.604 -0.383 5.990 1.00 95.00 122 ILE A O 1
ATOM 966 N N . ASP A 1 123 ? -7.777 -1.094 3.874 1.00 93.81 123 ASP A N 1
ATOM 967 C CA . ASP A 1 123 ? -9.244 -1.115 3.854 1.00 93.81 123 ASP A CA 1
ATOM 968 C C . ASP A 1 123 ? -9.847 -2.061 4.907 1.00 93.81 123 ASP A C 1
ATOM 970 O O . ASP A 1 123 ? -10.934 -1.771 5.414 1.00 93.81 123 ASP A O 1
ATOM 974 N N . GLU A 1 124 ? -9.156 -3.148 5.274 1.00 92.88 124 GLU A N 1
ATOM 975 C CA . GLU A 1 124 ? -9.611 -4.061 6.339 1.00 92.88 124 GLU A CA 1
ATOM 976 C C . GLU A 1 124 ? -9.718 -3.362 7.703 1.00 92.88 124 GLU A C 1
ATOM 978 O O . GLU A 1 124 ? -10.475 -3.808 8.562 1.00 92.88 124 GLU A O 1
ATOM 983 N N . TRP A 1 125 ? -9.017 -2.242 7.896 1.00 94.50 125 TRP A N 1
ATOM 984 C CA . TRP A 1 125 ? -9.038 -1.444 9.126 1.00 94.50 125 TRP A CA 1
ATOM 985 C C . TRP A 1 125 ? -10.012 -0.265 9.078 1.00 94.50 125 TRP A C 1
ATOM 987 O O . TRP A 1 125 ? -10.120 0.477 10.050 1.00 94.50 125 TRP A O 1
ATOM 997 N N . SER A 1 126 ? -10.751 -0.080 7.978 1.00 92.69 126 SER A N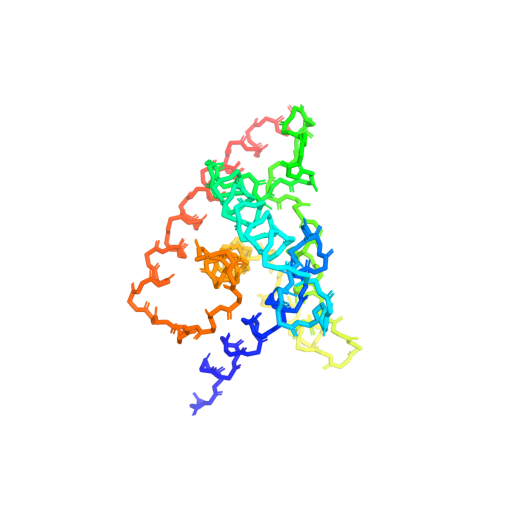 1
ATOM 998 C CA . SER A 1 126 ? -11.619 1.093 7.756 1.00 92.69 126 SER A CA 1
ATOM 999 C C . SER A 1 126 ? -12.695 1.306 8.823 1.00 92.69 126 SER A C 1
ATOM 1001 O O . SER A 1 126 ? -13.113 2.433 9.055 1.00 92.69 126 SER A O 1
ATOM 1003 N N . THR A 1 127 ? -13.126 0.244 9.506 1.00 91.38 127 THR A N 1
ATOM 1004 C CA . THR A 1 127 ? -14.100 0.348 10.608 1.00 91.38 127 THR A CA 1
ATOM 1005 C C . THR A 1 127 ? -13.455 0.602 11.971 1.00 91.38 127 THR A C 1
ATOM 1007 O O . THR A 1 127 ? -14.157 0.664 12.974 1.00 91.38 127 THR A O 1
ATOM 1010 N N . GLY A 1 128 ? -12.129 0.730 12.025 1.00 88.44 128 GLY A N 1
ATOM 1011 C CA . GLY A 1 128 ? -11.331 0.848 13.246 1.00 88.44 128 GLY A CA 1
ATOM 1012 C C . GLY A 1 128 ? -11.049 -0.482 13.955 1.00 88.44 128 GLY A C 1
ATOM 1013 O O . GLY A 1 128 ? -10.283 -0.519 14.912 1.00 88.44 128 GLY A O 1
ATOM 1014 N N . THR A 1 129 ? -11.610 -1.583 13.456 1.00 88.81 129 THR A N 1
ATOM 1015 C CA . THR A 1 129 ? -11.288 -2.967 13.844 1.00 88.81 129 THR A CA 1
ATOM 1016 C C . THR A 1 129 ? -10.904 -3.759 12.601 1.00 88.81 129 THR A C 1
ATOM 1018 O O . THR A 1 129 ? -11.343 -3.411 11.500 1.00 88.81 129 THR A O 1
ATOM 1021 N N . LEU A 1 130 ? -10.102 -4.815 12.769 1.00 89.56 130 LEU A N 1
ATOM 1022 C CA . LEU A 1 130 ? -9.698 -5.677 11.663 1.00 89.56 130 LEU A CA 1
ATOM 1023 C C . LEU A 1 130 ? -10.902 -6.470 11.141 1.00 89.56 130 LEU A C 1
ATOM 1025 O O . LEU A 1 130 ? -11.372 -7.416 11.772 1.00 89.56 130 LEU A O 1
ATOM 1029 N N . LYS A 1 131 ? -11.378 -6.117 9.947 1.00 88.31 131 LYS A N 1
ATOM 1030 C CA . LYS A 1 131 ? -12.428 -6.846 9.234 1.00 88.31 131 LYS A CA 1
ATOM 1031 C C . LYS A 1 131 ? -11.885 -7.374 7.921 1.00 88.31 131 LYS A C 1
ATOM 1033 O O . LYS A 1 131 ? -11.823 -6.665 6.922 1.00 88.31 131 LYS A O 1
ATOM 1038 N N . LYS A 1 132 ? -11.532 -8.659 7.925 1.00 84.31 132 LYS A N 1
ATOM 1039 C CA . LYS A 1 132 ? -11.110 -9.366 6.715 1.00 84.31 132 LYS A CA 1
ATOM 1040 C C . LYS A 1 132 ? -12.266 -9.411 5.719 1.00 84.31 132 LYS A C 1
ATOM 1042 O O . LYS A 1 132 ? -13.318 -9.971 6.021 1.00 84.31 132 LYS A O 1
ATOM 1047 N N . HIS A 1 133 ? -12.060 -8.890 4.516 1.00 80.00 133 HIS A N 1
ATOM 1048 C CA . HIS A 1 133 ? -13.000 -9.038 3.397 1.00 80.00 133 HIS A CA 1
ATOM 1049 C C . HIS A 1 133 ? -12.351 -9.776 2.234 1.00 80.00 133 HIS A C 1
ATOM 1051 O O . HIS A 1 133 ? -11.132 -9.858 2.131 1.00 80.00 133 HIS A O 1
ATOM 1057 N N . ASN A 1 134 ? -13.138 -10.345 1.329 1.00 73.31 134 ASN A N 1
ATOM 1058 C CA . ASN A 1 134 ? -12.563 -11.046 0.184 1.00 73.31 134 ASN A CA 1
ATOM 1059 C C . ASN A 1 134 ? -11.842 -10.072 -0.754 1.00 73.31 134 ASN A C 1
ATOM 1061 O O . ASN A 1 134 ? -12.246 -8.922 -0.913 1.00 73.31 134 ASN A O 1
ATOM 1065 N N . PHE A 1 135 ? -10.773 -10.538 -1.404 1.00 69.56 135 PHE A N 1
ATOM 1066 C CA . PHE A 1 135 ? -10.122 -9.786 -2.474 1.00 69.56 135 PHE A CA 1
ATOM 1067 C C . PHE A 1 135 ? -11.055 -9.756 -3.690 1.00 69.56 135 PHE A C 1
ATOM 1069 O O . PHE A 1 135 ? -10.974 -10.581 -4.597 1.00 69.56 135 PHE A O 1
ATOM 1076 N N . GLU A 1 136 ? -12.028 -8.854 -3.665 1.00 73.56 136 GLU A N 1
ATOM 1077 C CA . GLU A 1 136 ? -13.048 -8.769 -4.697 1.00 73.56 136 GLU A CA 1
ATOM 1078 C C . GLU A 1 136 ? -12.435 -8.234 -5.988 1.00 73.56 136 GLU A C 1
ATOM 1080 O O . GLU A 1 136 ? -12.076 -7.057 -6.090 1.00 73.56 136 GLU A O 1
ATOM 1085 N N . GLY A 1 137 ? -12.350 -9.105 -6.998 1.00 68.56 137 GLY A N 1
ATOM 1086 C CA . GLY A 1 137 ? -11.729 -8.783 -8.282 1.00 68.56 137 GLY A CA 1
ATOM 1087 C C . GLY A 1 137 ? -12.303 -7.522 -8.931 1.00 68.56 137 GLY A C 1
ATOM 1088 O O . GLY A 1 137 ? -11.544 -6.733 -9.482 1.00 68.56 137 GLY A O 1
ATOM 1089 N N . LYS A 1 138 ? -13.615 -7.267 -8.805 1.00 71.75 138 LYS A N 1
ATOM 1090 C CA . LYS A 1 138 ? -14.253 -6.070 -9.381 1.00 71.75 138 LYS A CA 1
ATOM 1091 C C . LYS A 1 138 ? -13.811 -4.779 -8.684 1.00 71.75 138 LYS A C 1
ATOM 1093 O O . LYS A 1 138 ? -13.456 -3.823 -9.364 1.00 71.75 138 LYS A O 1
ATOM 1098 N N . ARG A 1 139 ? -13.784 -4.759 -7.346 1.00 80.44 139 ARG A N 1
ATOM 1099 C CA . ARG A 1 139 ? -13.378 -3.586 -6.554 1.00 80.44 139 ARG A CA 1
ATOM 1100 C C . ARG A 1 139 ? -11.891 -3.285 -6.733 1.00 80.44 139 ARG A C 1
ATOM 1102 O O . ARG A 1 139 ? -11.515 -2.157 -7.044 1.00 80.44 139 ARG A O 1
ATOM 1109 N N . TYR A 1 140 ? -11.043 -4.298 -6.579 1.00 86.75 140 TYR A N 1
ATOM 1110 C CA . TYR A 1 140 ? -9.594 -4.102 -6.580 1.00 86.75 140 TYR A CA 1
ATOM 1111 C C . TYR A 1 140 ? -8.971 -4.046 -7.979 1.00 86.75 140 TYR A C 1
ATOM 1113 O O . TYR A 1 140 ? -7.868 -3.521 -8.125 1.00 86.75 140 TYR A O 1
ATOM 1121 N N . SER A 1 141 ? -9.687 -4.461 -9.031 1.00 87.06 141 SER A N 1
ATOM 1122 C CA . SER A 1 141 ? -9.273 -4.192 -10.416 1.00 87.06 141 SER A CA 1
ATOM 1123 C C . SER A 1 141 ? -9.246 -2.690 -10.719 1.00 87.06 141 SER A C 1
ATOM 1125 O O . SER A 1 141 ? -8.273 -2.203 -11.295 1.00 87.06 141 SER A O 1
ATOM 1127 N N . THR A 1 142 ? -10.247 -1.927 -10.267 1.00 90.81 142 THR A N 1
ATOM 1128 C CA . THR A 1 142 ? -10.262 -0.465 -10.438 1.00 90.81 142 THR A CA 1
ATOM 1129 C C . THR A 1 142 ? -9.138 0.208 -9.648 1.00 90.81 142 THR A C 1
ATOM 1131 O O . THR A 1 142 ? -8.469 1.098 -10.173 1.00 90.81 142 THR A O 1
ATOM 1134 N N . VAL A 1 143 ? -8.876 -0.253 -8.418 1.00 92.38 143 VAL A N 1
ATOM 1135 C CA . VAL A 1 143 ? -7.762 0.239 -7.584 1.00 92.38 143 VAL A CA 1
ATOM 1136 C C . VAL A 1 143 ? -6.414 -0.024 -8.262 1.00 92.38 143 VAL A C 1
ATOM 1138 O O . VAL A 1 143 ? -5.584 0.878 -8.359 1.00 92.38 143 VAL A O 1
ATOM 1141 N N . TYR A 1 144 ? -6.216 -1.232 -8.796 1.00 92.44 144 TYR A N 1
ATOM 1142 C CA . TYR A 1 144 ? -5.027 -1.586 -9.570 1.00 92.44 144 TYR A CA 1
ATOM 1143 C C . TYR A 1 144 ? -4.855 -0.692 -10.803 1.00 92.44 144 TYR A C 1
ATOM 1145 O O . TYR A 1 144 ? -3.775 -0.146 -11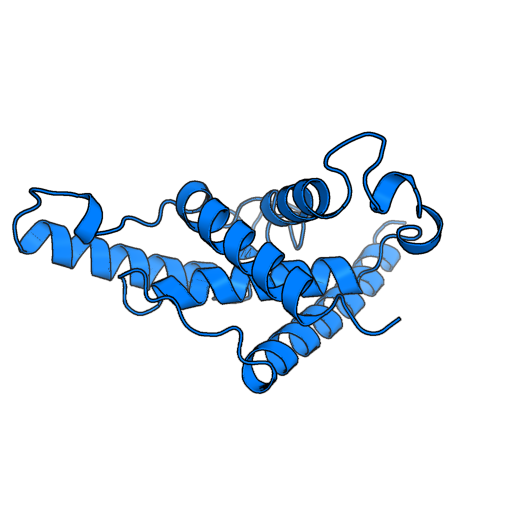.021 1.00 92.44 144 TYR A O 1
ATOM 1153 N N . ALA A 1 145 ? -5.916 -0.515 -11.597 1.00 93.12 145 ALA A N 1
ATOM 1154 C CA . ALA A 1 145 ? -5.872 0.296 -12.810 1.00 93.12 145 ALA A CA 1
ATOM 1155 C C . ALA A 1 145 ? -5.514 1.761 -12.513 1.00 93.12 145 ALA A C 1
ATOM 1157 O O . ALA A 1 145 ? -4.730 2.358 -13.254 1.00 93.12 145 ALA A O 1
ATOM 1158 N N . ARG A 1 146 ? -6.034 2.318 -11.409 1.00 94.81 146 ARG A N 1
ATOM 1159 C CA . ARG A 1 146 ? -5.674 3.658 -10.928 1.00 94.81 146 ARG A CA 1
ATOM 1160 C C . ARG A 1 146 ? -4.185 3.743 -10.593 1.00 94.81 146 ARG A C 1
ATOM 1162 O O . ARG A 1 146 ? -3.490 4.555 -11.193 1.00 94.81 146 ARG A O 1
ATOM 1169 N N . HIS A 1 147 ? -3.678 2.862 -9.725 1.00 95.12 147 HIS A N 1
ATOM 1170 C CA . HIS A 1 147 ? -2.252 2.855 -9.356 1.00 95.12 147 HIS A CA 1
ATOM 1171 C C . HIS A 1 147 ? -1.339 2.664 -10.563 1.00 95.12 147 HIS A C 1
ATOM 1173 O O . HIS A 1 147 ? -0.310 3.320 -10.667 1.00 95.12 147 HIS A O 1
ATOM 1179 N N . LEU A 1 148 ? -1.722 1.799 -11.504 1.00 94.19 148 LEU A N 1
ATOM 1180 C CA . LEU A 1 148 ? -0.960 1.576 -12.729 1.00 94.19 148 LEU A CA 1
ATOM 1181 C C . LEU A 1 148 ? -0.884 2.838 -13.594 1.00 94.19 148 LEU A C 1
ATOM 1183 O O . LEU A 1 148 ? 0.175 3.135 -14.147 1.00 94.19 148 LEU A O 1
ATOM 1187 N N . LYS A 1 149 ? -1.995 3.568 -13.733 1.00 94.19 149 LYS A N 1
ATOM 1188 C CA . LYS A 1 149 ? -2.032 4.840 -14.462 1.00 94.19 149 LYS A CA 1
ATOM 1189 C C . LYS A 1 149 ? -1.138 5.877 -13.781 1.00 94.19 149 LYS A C 1
ATOM 1191 O O . LYS A 1 149 ? -0.302 6.477 -14.452 1.00 94.19 149 LYS A O 1
ATOM 1196 N N . ASP A 1 150 ? -1.284 6.045 -12.471 1.00 92.44 150 ASP A N 1
ATOM 1197 C CA . ASP A 1 150 ? -0.561 7.062 -11.705 1.00 92.44 150 ASP A CA 1
ATOM 1198 C C . ASP A 1 150 ? 0.948 6.782 -11.672 1.00 92.44 150 ASP A C 1
ATOM 1200 O O . ASP A 1 150 ? 1.752 7.698 -11.844 1.00 92.44 150 ASP A O 1
ATOM 1204 N N . LEU A 1 151 ? 1.348 5.514 -11.536 1.00 92.06 151 LEU A N 1
ATOM 1205 C CA . LEU A 1 151 ? 2.747 5.101 -11.624 1.00 92.06 151 LEU A CA 1
ATOM 1206 C C . LEU A 1 151 ? 3.344 5.364 -13.004 1.00 92.06 151 LEU A C 1
ATOM 1208 O O . LEU A 1 151 ? 4.451 5.873 -13.081 1.00 92.06 151 LEU A O 1
ATOM 1212 N N . LYS A 1 152 ? 2.634 5.051 -14.096 1.00 91.00 152 LYS A N 1
ATOM 1213 C CA . LYS A 1 152 ? 3.137 5.318 -15.455 1.00 91.00 152 LYS A CA 1
ATOM 1214 C C . LYS A 1 152 ? 3.380 6.807 -15.689 1.00 91.00 152 LYS A C 1
ATOM 1216 O O . LYS A 1 152 ? 4.401 7.169 -16.267 1.00 91.00 152 LYS A O 1
ATOM 1221 N N . LEU A 1 153 ? 2.457 7.655 -15.229 1.00 90.44 153 LEU A N 1
ATOM 1222 C CA . LEU A 1 153 ? 2.612 9.109 -15.295 1.00 90.44 153 LEU A CA 1
ATOM 1223 C C . LEU A 1 153 ? 3.806 9.577 -14.460 1.00 90.44 153 LEU A C 1
ATOM 1225 O O . LEU A 1 153 ? 4.612 10.372 -14.936 1.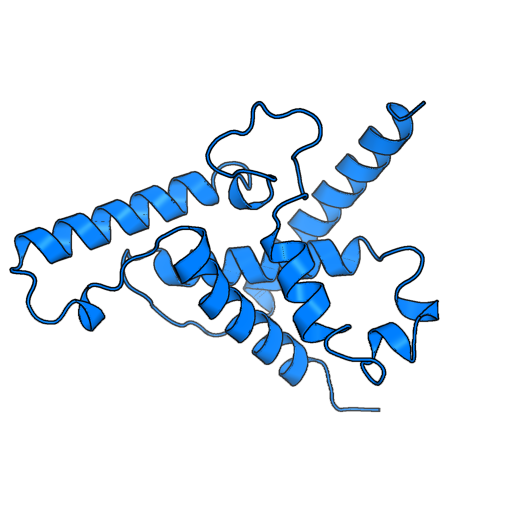00 90.44 153 LEU A O 1
ATOM 1229 N N . TRP A 1 154 ? 3.948 9.051 -13.242 1.00 88.19 154 TRP A N 1
ATOM 1230 C CA . TRP A 1 154 ? 5.072 9.373 -12.370 1.00 88.19 154 TRP A CA 1
ATOM 1231 C C . TRP A 1 154 ? 6.413 8.910 -12.938 1.00 88.19 154 TRP A C 1
ATOM 1233 O O . TRP A 1 154 ? 7.367 9.674 -12.892 1.00 88.19 154 TRP A O 1
ATOM 1243 N N . THR A 1 155 ? 6.494 7.706 -13.509 1.00 86.44 155 THR A N 1
ATOM 1244 C CA . THR A 1 155 ? 7.719 7.191 -14.129 1.00 86.44 155 THR A CA 1
ATOM 1245 C C . THR A 1 155 ? 8.132 8.075 -15.302 1.00 86.44 155 THR A C 1
ATOM 1247 O O . THR A 1 155 ? 9.261 8.555 -15.307 1.00 86.44 155 THR A O 1
ATOM 1250 N N . ALA A 1 156 ? 7.205 8.391 -16.214 1.00 86.19 156 ALA A N 1
ATOM 1251 C CA . ALA A 1 156 ? 7.474 9.280 -17.346 1.00 86.19 156 ALA A CA 1
ATOM 1252 C C . ALA A 1 156 ? 7.931 10.681 -16.899 1.00 86.19 156 ALA A C 1
ATOM 1254 O O . ALA A 1 156 ? 8.882 11.228 -17.451 1.00 86.19 156 ALA A O 1
ATOM 1255 N N . PHE A 1 157 ? 7.295 11.237 -15.862 1.00 84.56 157 PHE A N 1
ATOM 1256 C CA . PHE A 1 157 ? 7.733 12.486 -15.240 1.00 84.56 157 PHE A CA 1
ATOM 1257 C C . PHE A 1 157 ? 9.143 12.335 -14.651 1.00 84.56 157 PHE A C 1
ATOM 1259 O O . PHE A 1 157 ? 10.041 13.094 -14.986 1.00 84.56 157 PHE A O 1
ATOM 1266 N N . SER A 1 158 ? 9.386 11.323 -13.818 1.00 80.88 158 SER A N 1
ATOM 1267 C CA . SER A 1 158 ? 10.673 11.129 -13.143 1.00 80.88 158 SER A CA 1
ATOM 1268 C C . SER A 1 158 ? 11.837 10.915 -14.114 1.00 80.88 158 SER A C 1
ATOM 1270 O 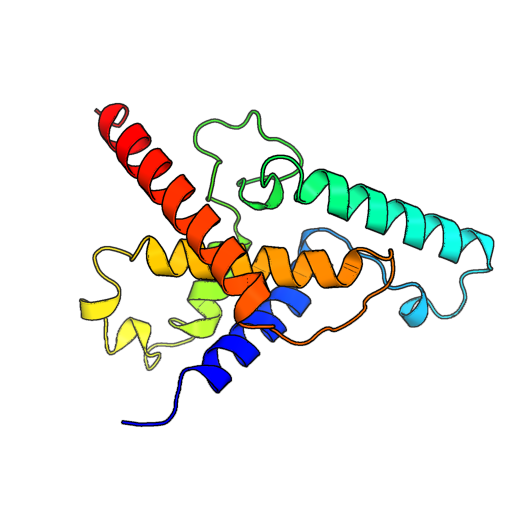O . SER A 1 158 ? 12.918 11.439 -13.877 1.00 80.88 158 SER A O 1
ATOM 1272 N N . GLU A 1 159 ? 11.617 10.222 -15.234 1.00 79.38 159 GLU A N 1
ATOM 1273 C CA . GLU A 1 159 ? 12.619 10.019 -16.287 1.00 79.38 159 GLU A CA 1
ATOM 1274 C C . GLU A 1 159 ? 12.973 11.324 -17.012 1.00 79.38 159 GLU A C 1
ATOM 1276 O O . GLU A 1 159 ? 14.118 11.512 -17.422 1.00 79.38 159 GLU A O 1
ATOM 1281 N N . GLN A 1 160 ? 12.014 12.247 -17.138 1.00 69.00 160 GLN A N 1
ATOM 1282 C CA . GLN A 1 160 ? 12.219 13.557 -17.758 1.00 69.00 160 GLN A CA 1
ATOM 1283 C C . GLN A 1 160 ? 13.097 14.486 -16.902 1.00 69.00 160 GLN A C 1
ATOM 1285 O O . GLN A 1 160 ? 13.859 15.271 -17.462 1.00 69.00 160 GLN A O 1
ATOM 1290 N N . TYR A 1 161 ? 13.011 14.385 -15.571 1.00 64.94 161 TYR A N 1
ATOM 1291 C CA . TYR A 1 161 ? 13.757 15.228 -14.620 1.00 64.94 161 TYR A CA 1
ATOM 1292 C C . TYR A 1 161 ? 14.959 14.523 -13.969 1.00 64.94 161 TYR A C 1
ATOM 1294 O O . TYR A 1 161 ? 15.645 15.120 -13.146 1.00 64.94 161 TYR A O 1
ATOM 1302 N N . ALA A 1 162 ? 15.230 13.263 -14.322 1.00 58.59 162 ALA A N 1
ATOM 1303 C CA . ALA A 1 162 ? 16.421 12.524 -13.892 1.00 58.59 162 ALA A CA 1
ATOM 1304 C C . ALA A 1 162 ? 17.659 12.784 -14.781 1.00 58.59 162 ALA A C 1
ATOM 1306 O O . ALA A 1 162 ? 18.639 12.044 -14.680 1.00 58.59 162 ALA A O 1
ATOM 1307 N N . ARG A 1 163 ? 17.605 13.797 -15.659 1.00 43.91 163 ARG A N 1
ATOM 1308 C CA . ARG A 1 163 ? 18.723 14.264 -16.493 1.00 43.91 163 ARG A CA 1
ATOM 1309 C C . ARG A 1 163 ? 19.329 15.541 -15.938 1.00 43.91 163 ARG A C 1
ATOM 1311 O O . ARG A 1 163 ? 18.539 16.455 -15.618 1.00 43.91 163 ARG A O 1
#

Foldseek 3Di:
DPDDDVVLLVVLLVLLLVVLCVVQVQDAPVVVPDDPPVRLVVLLVVLLVSLCLCPVVNLQLFCDSVDPPPPPGGNVPVQLVVSCCVQAVVDCPGNCNVVVVVCPVHDLLSSLSSSLSNNLSSVCCNRSHRHDDDPDCVVSVVSSVVSSVVSVVVVVVCVVPVD

Nearest PDB structures (foldseek):
  6jpr-assembly1_L  TM=2.819E-01  e=1.840E+00  Nostoc
  8fwa-assembly1_B  TM=2.340E-01  e=1.436E+00  Thermosynechococcus vestitus BP-1
  5mjp-assembly1_B  TM=2.629E-01  e=1.751E+00  Thermosynechococcus vestitus BP-1
  5y6p-assembly1_g4  TM=2.347E-01  e=1.840E+00  Griffithsia pacifica
  3tm3-assembly1_A-2  TM=1.606E-01  e=3.502E+00  Vitreoscilla stercoraria

Secondary structure (DSSP, 8-state):
----HHHHHHHHHHHHHHHHHHHHT---TTTTSS--HHHHHHHHHHHHHHHHHHHGGGGGGSSSTT-TTSTT-TT--HHHHHHHHHHH-SSTTSHHHHTGGGTSS--HHHHHHHHHHHHHHHHTTTTSS-------HHHHHHHHHHHHHHHHHHHHHHHHH--

Mean predicted aligned error: 6.64 Å

Organism: NCBI:txid1328754

Radius of gyration: 17.25 Å; Cα contacts (8 Å, |Δi|>4): 147; chains: 1; bounding box: 33×40×47 Å